Protein AF-A0A836C7Z3-F1 (afdb_monomer)

Sequence (162 aa):
MFELGGAPKTWDSKTNTVKAGRDTVKLFPGAVVALRELRSEERFKDTLVAAASSTSHRDYAMRCLQMFEVEPGVKMRDVITLKEIYPSSKVKHFRALQAATGLRYDEMLFWDDCNWGNNCAEVERGCPGVVTMKTPDGLTVDKWRQALDKYARTAAARAAQT

Solvent-accessible surface area (backbone atoms only — not comparable to full-atom values): 9228 Å² total; per-residue (Å²): 107,91,79,75,77,33,64,63,78,48,72,40,81,91,77,52,31,36,37,14,61,89,43,78,46,64,79,43,71,12,50,37,51,50,53,43,44,50,70,71,38,78,96,26,71,89,58,86,40,69,45,76,39,52,46,86,55,43,69,40,56,53,45,47,30,64,63,38,59,52,47,96,94,39,39,38,46,77,60,39,70,42,76,42,59,43,73,58,58,60,42,59,38,51,51,51,51,29,71,74,66,71,54,57,42,62,78,39,79,46,76,48,34,57,71,92,60,54,58,53,62,47,28,42,70,67,36,66,53,34,39,63,35,82,21,72,88,49,46,37,56,66,58,50,52,54,39,52,54,50,42,52,54,52,50,54,56,52,61,76,75,110

Mean predicted aligned error: 3.16 Å

pLDDT: mean 95.26, std 4.96, range [65.19, 98.5]

InterPro domains:
  IPR010036 Magnesium-dependent phosphatase-1, eukaryotic/archaeal-type [PF12689] (8-153)
  IPR010036 Magnesium-dependent phosphatase-1, eukaryotic/archaeal-type [PTHR17901] (12-158)
  IPR023214 HAD superfamily [G3DSA:3.40.50.1000] (3-157)
  IPR036412 HAD-like superfamily [SSF56784] (20-128)

Structure (mmCIF, N/CA/C/O backbone):
data_AF-A0A836C7Z3-F1
#
_entry.id   AF-A0A836C7Z3-F1
#
loop_
_atom_site.group_PDB
_atom_site.id
_atom_site.type_symbol
_atom_site.label_atom_id
_atom_site.label_alt_id
_atom_site.label_comp_id
_atom_site.label_asym_id
_atom_site.label_entity_id
_atom_site.label_seq_id
_atom_site.pdbx_PDB_ins_code
_atom_site.Cartn_x
_atom_site.Cartn_y
_atom_site.Cartn_z
_atom_site.occupancy
_atom_site.B_iso_or_equiv
_atom_site.auth_seq_id
_atom_site.auth_comp_id
_atom_site.auth_asym_id
_atom_site.auth_atom_id
_atom_site.pdbx_PDB_model_num
ATOM 1 N N . MET A 1 1 ? 1.090 11.249 -11.421 1.00 65.19 1 MET A N 1
ATOM 2 C CA . MET A 1 1 ? 0.771 9.850 -11.756 1.00 65.19 1 MET A CA 1
ATOM 3 C C . MET A 1 1 ? 1.521 9.454 -13.013 1.00 65.19 1 MET A C 1
ATOM 5 O O . MET A 1 1 ? 1.372 10.112 -14.037 1.00 65.19 1 MET A O 1
ATOM 9 N N . PHE A 1 2 ? 2.378 8.448 -12.886 1.00 78.12 2 PHE A N 1
ATOM 10 C CA . PHE A 1 2 ? 3.178 7.890 -13.970 1.00 78.12 2 PHE A CA 1
ATOM 11 C C . PHE A 1 2 ? 2.426 6.715 -14.611 1.00 78.12 2 PHE A C 1
ATOM 13 O O . PHE A 1 2 ? 1.891 5.871 -13.891 1.00 78.12 2 PHE A O 1
ATOM 20 N N . GLU A 1 3 ? 2.396 6.650 -15.940 1.00 81.88 3 GLU A N 1
ATOM 21 C CA . GLU A 1 3 ? 1.854 5.514 -16.693 1.00 81.88 3 GLU A CA 1
ATOM 22 C C . GLU A 1 3 ? 2.980 4.820 -17.460 1.00 81.88 3 GLU A C 1
ATOM 24 O O . GLU A 1 3 ? 3.863 5.474 -18.009 1.00 81.88 3 GLU A O 1
ATOM 29 N N . LEU A 1 4 ? 2.957 3.487 -17.481 1.00 87.69 4 LEU A N 1
ATOM 30 C CA . LEU A 1 4 ? 3.978 2.694 -18.163 1.00 87.69 4 LEU A CA 1
ATOM 31 C C . LEU A 1 4 ? 3.823 2.815 -19.682 1.00 87.69 4 LEU A C 1
ATOM 33 O O . LEU A 1 4 ? 2.740 2.560 -20.210 1.00 87.69 4 LEU A O 1
ATOM 37 N N . GLY A 1 5 ? 4.922 3.062 -20.399 1.00 84.56 5 GLY A N 1
ATOM 38 C CA . GLY A 1 5 ? 4.939 3.096 -21.866 1.00 84.56 5 GLY A CA 1
ATOM 39 C C . GLY A 1 5 ? 4.746 1.732 -22.549 1.00 84.56 5 GLY A C 1
ATOM 40 O O . GLY A 1 5 ? 4.776 1.642 -23.776 1.00 84.56 5 GLY A O 1
ATOM 41 N N . GLY A 1 6 ? 4.584 0.648 -21.786 1.00 91.62 6 GLY A N 1
ATOM 42 C CA . GLY A 1 6 ? 4.277 -0.686 -22.296 1.00 91.62 6 GLY A CA 1
ATOM 43 C C . GLY A 1 6 ? 4.085 -1.714 -21.183 1.00 91.62 6 GLY A C 1
ATOM 44 O O . GLY A 1 6 ? 4.340 -1.436 -20.014 1.00 91.62 6 GLY A O 1
ATOM 45 N N . ALA A 1 7 ? 3.659 -2.925 -21.548 1.00 93.56 7 ALA A N 1
ATOM 46 C CA . ALA A 1 7 ? 3.460 -4.003 -20.582 1.00 93.56 7 ALA A CA 1
ATOM 47 C C . ALA A 1 7 ? 4.759 -4.322 -19.812 1.00 93.56 7 ALA A C 1
ATOM 49 O O . ALA A 1 7 ? 5.814 -4.434 -20.447 1.00 93.56 7 ALA A O 1
ATOM 50 N N . PRO A 1 8 ? 4.699 -4.551 -18.487 1.00 95.62 8 PRO A N 1
ATOM 51 C CA . PRO A 1 8 ? 5.787 -5.168 -17.734 1.00 95.62 8 PRO A CA 1
ATOM 52 C C . PRO A 1 8 ? 6.175 -6.516 -18.353 1.00 95.62 8 PRO A C 1
ATOM 54 O O . PRO A 1 8 ? 5.308 -7.374 -18.579 1.00 95.62 8 PRO A O 1
ATOM 57 N N . LYS A 1 9 ? 7.465 -6.691 -18.660 1.00 94.38 9 LYS A N 1
ATOM 58 C CA . LYS A 1 9 ? 7.981 -7.878 -19.365 1.00 94.38 9 LYS A CA 1
ATOM 59 C C . LYS A 1 9 ? 9.080 -8.604 -18.605 1.00 94.38 9 LYS A C 1
ATOM 61 O O . LYS A 1 9 ? 8.958 -9.803 -18.383 1.00 94.38 9 LYS A O 1
ATOM 66 N N . THR A 1 10 ? 10.136 -7.889 -18.231 1.00 94.75 10 THR A N 1
ATOM 67 C CA . THR A 1 10 ? 11.360 -8.507 -17.707 1.00 94.75 10 THR A CA 1
ATOM 68 C C . THR A 1 10 ? 11.692 -7.922 -16.350 1.00 94.75 10 THR A C 1
ATOM 70 O O . THR A 1 10 ? 11.767 -6.702 -16.217 1.00 94.75 10 THR A O 1
ATOM 73 N N . TRP A 1 11 ? 11.907 -8.792 -15.367 1.00 96.12 11 TRP A N 1
ATOM 74 C CA . TRP A 1 11 ? 12.360 -8.435 -14.028 1.00 96.12 11 TRP A CA 1
ATOM 75 C C . TRP A 1 11 ? 13.851 -8.742 -13.882 1.00 96.12 11 TRP A C 1
ATOM 77 O O . TRP A 1 11 ? 14.298 -9.832 -14.239 1.00 96.12 11 TRP A O 1
ATOM 87 N N . ASP A 1 12 ? 14.608 -7.777 -13.370 1.00 96.12 12 ASP A N 1
ATOM 88 C CA . ASP A 1 12 ? 16.000 -7.949 -12.964 1.00 96.12 12 ASP A CA 1
ATOM 89 C C . ASP A 1 12 ? 16.054 -8.119 -11.445 1.00 96.12 12 ASP A C 1
ATOM 91 O O . ASP A 1 12 ? 15.806 -7.174 -10.693 1.00 96.12 12 ASP A O 1
ATOM 95 N N . SER A 1 13 ? 16.401 -9.324 -10.995 1.00 92.94 13 SER A N 1
ATOM 96 C CA . SER A 1 13 ? 16.478 -9.667 -9.576 1.00 92.94 13 SER A CA 1
ATOM 97 C C . SER A 1 13 ? 17.616 -8.967 -8.833 1.00 92.94 13 SER A C 1
ATOM 99 O O . SER A 1 13 ? 17.506 -8.764 -7.626 1.00 92.94 13 SER A O 1
ATOM 101 N N . LYS A 1 14 ? 18.689 -8.546 -9.519 1.00 92.75 14 LYS A N 1
ATOM 102 C CA . LYS A 1 14 ? 19.827 -7.866 -8.876 1.00 92.75 14 LYS A CA 1
ATOM 103 C C . LYS A 1 14 ? 19.467 -6.451 -8.453 1.00 92.75 14 LYS A C 1
ATOM 105 O O . LYS A 1 14 ? 19.891 -5.984 -7.401 1.00 92.75 14 LYS A O 1
ATOM 110 N N . THR A 1 15 ? 18.706 -5.762 -9.296 1.00 93.88 15 THR A N 1
ATOM 111 C CA . THR A 1 15 ? 18.320 -4.362 -9.082 1.00 93.88 15 THR A CA 1
ATOM 112 C C . THR A 1 15 ? 16.878 -4.210 -8.607 1.00 93.88 15 THR A C 1
ATOM 114 O O . THR A 1 15 ? 16.467 -3.110 -8.239 1.00 93.88 15 THR A O 1
ATOM 117 N N . ASN A 1 16 ? 16.111 -5.304 -8.613 1.00 95.56 16 ASN A N 1
ATOM 118 C CA . ASN A 1 16 ? 14.667 -5.332 -8.404 1.00 95.56 16 ASN A CA 1
ATOM 119 C C . ASN A 1 16 ? 13.935 -4.303 -9.285 1.00 95.56 16 ASN A C 1
ATOM 121 O O . ASN A 1 16 ? 13.062 -3.561 -8.830 1.00 95.56 16 ASN A O 1
ATOM 125 N N . THR A 1 17 ? 14.3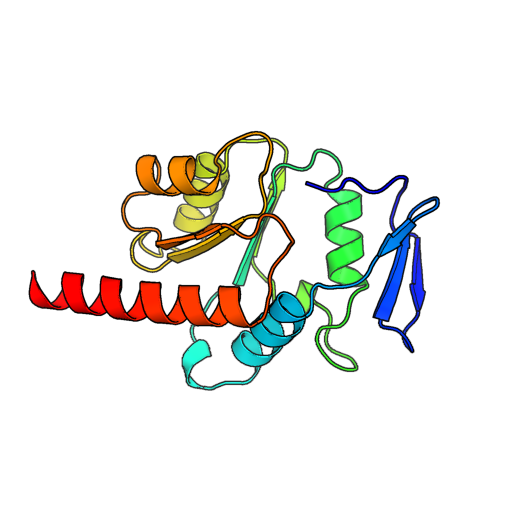37 -4.236 -10.557 1.00 96.75 17 THR A N 1
ATOM 126 C CA . THR A 1 17 ? 13.736 -3.355 -11.563 1.00 96.75 17 THR A CA 1
ATOM 127 C C . THR A 1 17 ? 12.925 -4.159 -12.569 1.00 96.75 17 THR A C 1
ATOM 129 O O . THR A 1 17 ? 13.189 -5.337 -12.810 1.00 96.75 17 THR A O 1
ATOM 132 N N . VAL A 1 18 ? 11.924 -3.522 -13.171 1.00 95.81 18 VAL A N 1
ATOM 133 C CA . VAL A 1 18 ? 11.098 -4.117 -14.223 1.00 95.81 18 VAL A CA 1
ATOM 134 C C . VAL A 1 18 ? 11.170 -3.263 -15.483 1.00 95.81 18 VAL A C 1
ATOM 136 O O . VAL A 1 18 ? 11.001 -2.044 -15.437 1.00 95.81 18 VAL A O 1
ATOM 139 N N . LYS A 1 19 ? 11.416 -3.910 -16.624 1.00 96.50 19 LYS A N 1
ATOM 140 C CA . LYS A 1 19 ? 11.335 -3.298 -17.954 1.00 96.50 19 LYS A CA 1
ATOM 141 C C . LYS A 1 19 ? 9.889 -3.295 -18.441 1.00 96.50 19 LYS A C 1
ATOM 143 O O . LYS A 1 19 ? 9.246 -4.350 -18.487 1.00 96.50 19 LYS A O 1
ATOM 148 N N . ALA A 1 20 ? 9.409 -2.123 -18.842 1.00 94.44 20 ALA A N 1
ATOM 149 C CA . ALA A 1 20 ? 8.047 -1.893 -19.312 1.00 94.44 20 ALA A CA 1
ATOM 150 C C . ALA A 1 20 ? 8.073 -0.921 -20.502 1.00 94.44 20 ALA A C 1
ATOM 152 O O . ALA A 1 20 ? 8.188 0.290 -20.341 1.00 94.44 20 ALA A O 1
ATOM 153 N N . GLY A 1 21 ? 8.045 -1.455 -21.726 1.00 91.06 21 GLY A N 1
ATOM 154 C CA . GLY A 1 21 ? 8.279 -0.643 -22.924 1.00 91.06 21 GLY A CA 1
ATOM 155 C C . GLY A 1 21 ? 9.690 -0.042 -22.931 1.00 91.06 21 GLY A C 1
ATOM 156 O O . GLY A 1 21 ? 10.673 -0.782 -22.904 1.00 91.06 21 GLY A O 1
ATOM 157 N N . ARG A 1 22 ? 9.787 1.292 -22.980 1.00 91.62 22 ARG A N 1
ATOM 158 C CA . ARG A 1 22 ? 11.065 2.026 -22.888 1.00 91.62 22 ARG A CA 1
ATOM 159 C C . ARG A 1 22 ? 11.487 2.302 -21.443 1.00 91.62 22 ARG A C 1
ATOM 161 O O . ARG A 1 22 ? 12.633 2.677 -21.205 1.00 91.62 22 ARG A O 1
ATOM 168 N N . ASP A 1 23 ? 10.587 2.081 -20.493 1.00 92.94 23 ASP A N 1
ATOM 169 C CA . ASP A 1 23 ? 10.792 2.445 -19.102 1.00 92.94 23 ASP A CA 1
ATOM 170 C C . ASP A 1 23 ? 11.486 1.332 -18.320 1.00 92.94 23 ASP A C 1
ATOM 172 O O . ASP A 1 23 ? 11.348 0.133 -18.590 1.00 92.94 23 ASP A O 1
ATOM 176 N N . THR A 1 24 ? 12.236 1.751 -17.304 1.00 94.62 24 THR A N 1
ATOM 177 C CA . THR A 1 24 ? 12.757 0.876 -16.253 1.00 94.62 24 THR A CA 1
ATOM 178 C C . THR A 1 24 ? 12.221 1.384 -14.934 1.00 94.62 24 THR A C 1
ATOM 180 O O . THR A 1 24 ? 12.585 2.474 -14.497 1.00 94.62 24 THR A O 1
ATOM 183 N N . VAL A 1 25 ? 11.343 0.608 -14.315 1.00 94.50 25 VAL A N 1
ATOM 184 C CA . VAL A 1 25 ? 10.646 1.010 -13.095 1.00 94.50 25 VAL A CA 1
ATOM 185 C C . VAL A 1 25 ? 11.134 0.217 -11.894 1.00 94.50 25 VAL A C 1
ATOM 187 O O . VAL A 1 25 ? 11.549 -0.936 -12.012 1.00 94.50 25 VAL A O 1
ATOM 190 N N . LYS A 1 26 ? 11.079 0.850 -10.725 1.00 95.69 26 LYS A N 1
ATOM 191 C CA . LYS A 1 26 ? 11.428 0.271 -9.426 1.00 95.69 26 LYS A CA 1
ATOM 192 C C . LYS A 1 26 ? 10.419 0.707 -8.377 1.00 95.69 26 LYS A C 1
ATOM 194 O O . LYS A 1 26 ? 9.728 1.709 -8.561 1.00 95.69 26 LYS A O 1
ATOM 199 N N . LEU A 1 27 ? 10.373 -0.016 -7.265 1.00 96.06 27 LEU A N 1
ATOM 200 C CA . LEU A 1 27 ? 9.572 0.388 -6.117 1.00 96.06 27 LEU A CA 1
ATOM 201 C C . LEU A 1 27 ? 10.125 1.660 -5.472 1.00 96.06 27 LEU A C 1
ATOM 203 O O . LEU A 1 27 ? 11.339 1.865 -5.391 1.00 96.06 27 LEU A O 1
ATOM 207 N N . PHE A 1 28 ? 9.218 2.497 -4.971 1.00 97.25 28 PHE A N 1
ATOM 208 C CA . PHE A 1 28 ? 9.601 3.610 -4.114 1.00 97.25 28 PHE A CA 1
ATOM 209 C C . PHE A 1 28 ? 10.175 3.081 -2.790 1.00 97.25 28 PHE A C 1
ATOM 211 O O . PHE A 1 28 ? 9.635 2.113 -2.246 1.00 97.25 28 PHE A O 1
ATOM 218 N N . PRO A 1 29 ? 11.222 3.712 -2.224 1.00 96.69 29 PRO A N 1
ATOM 219 C CA . PRO A 1 29 ? 11.843 3.238 -0.986 1.00 96.69 29 PRO A CA 1
ATOM 220 C C . PRO A 1 29 ? 10.862 3.087 0.183 1.00 96.69 29 PRO A C 1
ATOM 222 O O . PRO A 1 29 ? 10.931 2.104 0.916 1.00 96.69 29 PRO A O 1
ATOM 225 N N . GLY A 1 30 ? 9.905 4.011 0.328 1.00 98.00 30 GLY A N 1
ATOM 226 C CA . GLY A 1 30 ? 8.882 3.918 1.370 1.00 98.00 30 GLY A CA 1
ATOM 227 C C . GLY A 1 30 ? 7.912 2.760 1.160 1.00 98.00 30 GLY A C 1
ATOM 228 O O . GLY A 1 30 ? 7.487 2.164 2.139 1.00 98.00 30 GLY A O 1
ATOM 229 N N . ALA A 1 31 ? 7.615 2.380 -0.088 1.00 97.69 31 ALA A N 1
ATOM 230 C CA . ALA A 1 31 ? 6.798 1.199 -0.374 1.00 97.69 31 ALA A CA 1
ATOM 231 C C . ALA A 1 31 ? 7.521 -0.102 -0.005 1.00 97.69 31 ALA A C 1
ATOM 233 O O . ALA A 1 31 ? 6.899 -1.010 0.540 1.00 97.69 31 ALA A O 1
ATOM 234 N N . VAL A 1 32 ? 8.835 -0.182 -0.250 1.00 97.25 32 VAL A N 1
ATOM 235 C CA . VAL A 1 32 ? 9.649 -1.332 0.178 1.00 97.25 32 VAL A CA 1
ATOM 236 C C . VAL A 1 32 ? 9.647 -1.448 1.702 1.00 97.25 32 VAL A C 1
ATOM 238 O O . VAL A 1 32 ? 9.372 -2.524 2.220 1.00 97.25 32 VAL A O 1
ATOM 241 N N . VAL A 1 33 ? 9.908 -0.347 2.416 1.00 98.19 33 VAL A N 1
ATOM 242 C CA . VAL A 1 33 ? 9.888 -0.328 3.890 1.00 98.19 33 VAL A CA 1
ATOM 243 C C . VAL A 1 33 ? 8.504 -0.695 4.424 1.00 98.19 33 VAL A C 1
ATOM 245 O O . VAL A 1 33 ? 8.401 -1.620 5.220 1.00 98.19 33 VAL A O 1
ATOM 248 N N . ALA A 1 34 ? 7.443 -0.051 3.935 1.00 98.25 34 ALA A N 1
ATOM 249 C CA . ALA A 1 34 ? 6.078 -0.305 4.390 1.00 98.25 34 ALA A CA 1
ATOM 250 C C . ALA A 1 34 ? 5.680 -1.778 4.235 1.00 98.25 34 ALA A C 1
ATOM 252 O O . ALA A 1 34 ? 5.204 -2.388 5.185 1.00 98.25 34 ALA A O 1
ATOM 253 N N . LEU A 1 35 ? 5.911 -2.375 3.060 1.00 98.19 35 LEU A N 1
ATOM 254 C CA . LEU A 1 35 ? 5.531 -3.767 2.808 1.00 98.19 35 LEU A CA 1
ATOM 255 C C . LEU A 1 35 ? 6.372 -4.770 3.609 1.00 98.19 35 LEU A C 1
ATOM 257 O O . LEU A 1 35 ? 5.847 -5.820 3.973 1.00 98.19 35 LEU A O 1
ATOM 261 N N . ARG A 1 36 ? 7.648 -4.469 3.895 1.00 97.81 36 ARG A N 1
ATOM 262 C CA . ARG A 1 36 ? 8.468 -5.302 4.792 1.00 97.81 36 ARG A CA 1
ATOM 263 C C . ARG A 1 36 ? 7.899 -5.289 6.199 1.00 97.81 36 ARG A C 1
ATOM 265 O O . ARG A 1 36 ? 7.636 -6.346 6.754 1.00 97.81 36 ARG A O 1
ATOM 272 N N . GLU A 1 37 ? 7.648 -4.102 6.739 1.00 97.94 37 GLU A N 1
ATOM 273 C CA . GLU A 1 37 ? 7.155 -3.958 8.108 1.00 97.94 37 GLU A CA 1
ATOM 274 C C . GLU A 1 37 ? 5.766 -4.557 8.289 1.00 97.94 37 GLU A C 1
ATOM 276 O O . GLU A 1 37 ? 5.560 -5.321 9.227 1.00 97.94 37 GLU A O 1
ATOM 281 N N . LEU A 1 38 ? 4.845 -4.280 7.358 1.00 97.62 38 LEU A N 1
ATOM 282 C CA . LEU A 1 38 ? 3.495 -4.855 7.349 1.00 97.62 38 LEU A CA 1
ATOM 283 C C . LEU A 1 38 ? 3.510 -6.388 7.366 1.00 97.62 38 LEU A C 1
ATOM 285 O O . LEU A 1 38 ? 2.581 -7.002 7.876 1.00 97.62 38 LEU A O 1
ATOM 289 N N . ARG A 1 39 ? 4.556 -7.006 6.808 1.00 96.31 39 ARG A N 1
ATOM 290 C CA . ARG A 1 39 ? 4.730 -8.459 6.797 1.00 96.31 39 ARG A CA 1
ATOM 291 C C . ARG A 1 39 ? 5.408 -8.988 8.062 1.00 96.31 39 ARG A C 1
ATOM 293 O O . ARG A 1 39 ? 5.066 -10.080 8.504 1.00 96.31 39 ARG A O 1
ATOM 300 N N . SER A 1 40 ? 6.430 -8.297 8.569 1.00 96.12 40 SER A N 1
ATOM 301 C CA . SER A 1 40 ? 7.378 -8.874 9.532 1.00 96.12 40 SER A CA 1
ATOM 302 C C . SER A 1 40 ? 7.245 -8.361 10.962 1.00 96.12 40 SER A C 1
ATOM 304 O O . SER A 1 40 ? 7.778 -8.993 11.872 1.00 96.12 40 SER A O 1
ATOM 306 N N . GLU A 1 41 ? 6.617 -7.207 11.186 1.00 97.75 41 GLU A N 1
ATOM 307 C CA . GLU A 1 41 ? 6.486 -6.644 12.530 1.00 97.75 41 GLU A CA 1
ATOM 308 C C . GLU A 1 41 ? 5.196 -7.113 13.209 1.00 97.75 41 GLU A C 1
ATOM 310 O O . GLU A 1 41 ? 4.100 -6.976 12.668 1.00 97.75 41 GLU A O 1
ATOM 315 N N . GLU A 1 42 ? 5.318 -7.576 14.455 1.00 97.38 42 GLU A N 1
ATOM 316 C CA . GLU A 1 42 ? 4.205 -8.106 15.259 1.00 97.38 42 GLU A CA 1
ATOM 317 C C . GLU A 1 42 ? 3.020 -7.132 15.369 1.00 97.38 42 GLU A C 1
ATOM 319 O O . GLU A 1 42 ? 1.863 -7.547 15.351 1.00 97.38 42 GLU A O 1
ATOM 324 N N . ARG A 1 43 ? 3.288 -5.818 15.419 1.00 96.19 43 ARG A N 1
ATOM 325 C CA . ARG A 1 43 ? 2.238 -4.787 15.502 1.00 96.19 43 ARG A CA 1
ATOM 326 C C . ARG A 1 43 ? 1.315 -4.733 14.277 1.00 96.19 43 ARG A C 1
ATOM 328 O O . ARG A 1 43 ? 0.265 -4.107 14.361 1.00 96.19 43 ARG A O 1
ATOM 335 N N . PHE A 1 44 ? 1.706 -5.348 13.159 1.00 97.44 44 PHE A N 1
ATOM 336 C CA . PHE A 1 44 ? 0.933 -5.381 11.917 1.00 97.44 44 PHE A CA 1
ATOM 337 C C . PHE A 1 44 ? 0.369 -6.767 11.584 1.00 97.44 44 PHE A C 1
ATOM 339 O O . PHE A 1 44 ? -0.251 -6.912 10.535 1.00 97.44 44 PHE A O 1
ATOM 346 N N . LYS A 1 45 ? 0.516 -7.775 12.457 1.00 96.19 45 LYS A N 1
ATOM 347 C CA . LYS A 1 45 ? 0.099 -9.161 12.158 1.00 96.19 45 LYS A CA 1
ATOM 348 C C . LYS A 1 45 ? -1.370 -9.310 11.739 1.00 96.19 45 LYS A C 1
ATOM 350 O O . LYS A 1 45 ? -1.687 -10.170 10.927 1.00 96.19 45 LYS A O 1
ATOM 355 N N . ASP A 1 46 ? -2.239 -8.445 12.263 1.00 95.75 46 ASP A N 1
ATOM 356 C CA . ASP A 1 46 ? -3.681 -8.436 11.992 1.00 95.75 46 ASP A CA 1
ATOM 357 C C . ASP A 1 46 ? -4.070 -7.367 10.948 1.00 95.75 46 ASP A C 1
ATOM 359 O O . ASP A 1 46 ? -5.238 -7.012 10.796 1.00 95.75 46 ASP A O 1
ATOM 363 N N . THR A 1 47 ? -3.091 -6.811 10.223 1.00 97.56 47 THR A N 1
ATOM 364 C CA . THR A 1 47 ? -3.313 -5.772 9.209 1.00 97.56 47 THR A CA 1
ATOM 365 C C . THR A 1 47 ? -3.489 -6.384 7.823 1.00 97.56 47 THR A C 1
ATOM 367 O O . THR A 1 47 ? -2.605 -7.057 7.296 1.00 97.56 47 THR A O 1
ATOM 370 N N . LEU A 1 48 ? -4.617 -6.084 7.180 1.00 98.00 48 LEU A N 1
ATOM 371 C CA . LEU A 1 48 ? -4.839 -6.418 5.775 1.00 98.00 48 LEU A CA 1
ATOM 372 C C . LEU A 1 48 ? -4.210 -5.357 4.867 1.00 98.00 48 LEU A C 1
ATOM 374 O O . LEU A 1 48 ? -4.387 -4.158 5.078 1.00 98.00 48 LEU A O 1
ATOM 378 N N . VAL A 1 49 ? -3.523 -5.796 3.810 1.00 98.25 49 VAL A N 1
ATOM 379 C CA . VAL A 1 49 ? -2.900 -4.899 2.828 1.00 98.25 49 VAL A CA 1
ATOM 380 C C . VAL A 1 49 ? -3.643 -4.987 1.499 1.00 98.25 49 VAL A C 1
ATOM 382 O O . VAL A 1 49 ? -3.789 -6.064 0.912 1.00 98.25 49 VAL A O 1
ATOM 385 N N . ALA A 1 50 ? -4.098 -3.834 1.006 1.00 98.38 50 ALA A N 1
ATOM 386 C CA . ALA A 1 50 ? -4.907 -3.727 -0.200 1.00 98.38 50 ALA A CA 1
ATOM 387 C C . ALA A 1 50 ? -4.291 -2.794 -1.250 1.00 98.38 50 ALA A C 1
ATOM 389 O O . ALA A 1 50 ? -3.706 -1.763 -0.921 1.00 98.38 50 ALA A O 1
ATOM 390 N N . ALA A 1 51 ? -4.491 -3.119 -2.527 1.00 98.12 51 ALA A N 1
ATOM 391 C CA . ALA A 1 51 ? -4.316 -2.187 -3.637 1.00 98.12 51 ALA A CA 1
ATOM 392 C C . ALA A 1 51 ? -5.681 -1.658 -4.094 1.00 98.12 51 ALA A C 1
ATOM 394 O O . ALA A 1 51 ? -6.564 -2.447 -4.425 1.00 98.12 51 ALA A O 1
ATOM 395 N N . ALA A 1 52 ? -5.823 -0.334 -4.164 1.00 97.44 52 ALA A N 1
ATOM 396 C CA . ALA A 1 52 ? -6.965 0.357 -4.761 1.00 97.44 52 ALA A CA 1
ATOM 397 C C . ALA A 1 52 ? -6.464 1.203 -5.940 1.00 97.44 52 ALA A C 1
ATOM 399 O O . ALA A 1 52 ? -5.831 2.236 -5.722 1.00 97.44 52 ALA A O 1
ATOM 400 N N . SER A 1 53 ? -6.693 0.782 -7.184 1.00 95.81 53 SER A N 1
ATOM 401 C CA . SER A 1 53 ? -6.105 1.410 -8.376 1.00 95.81 53 SER A CA 1
ATOM 402 C C . SER A 1 53 ? -7.118 1.607 -9.498 1.00 95.81 53 SER A C 1
ATOM 404 O O . SER A 1 53 ? -7.737 0.657 -9.960 1.00 95.81 53 SER A O 1
ATOM 406 N N . SER A 1 54 ? -7.198 2.839 -10.004 1.00 94.38 54 SER A N 1
ATOM 407 C CA . SER A 1 54 ? -8.121 3.234 -11.073 1.00 94.38 54 SER A CA 1
ATOM 408 C C . SER A 1 54 ? -7.576 2.980 -12.486 1.00 94.38 54 SER A C 1
ATOM 410 O O . SER A 1 54 ? -8.088 3.541 -13.450 1.00 94.38 54 SER A O 1
ATOM 412 N N . THR A 1 55 ? -6.510 2.185 -12.629 1.00 92.62 55 THR A N 1
ATOM 413 C CA . THR A 1 55 ? -5.890 1.936 -13.937 1.00 92.62 55 THR A CA 1
ATOM 414 C C . THR A 1 55 ? -6.819 1.161 -14.879 1.00 92.62 55 THR A C 1
ATOM 416 O O . THR A 1 55 ? -7.519 0.234 -14.468 1.00 92.62 55 THR A O 1
ATOM 419 N N . SER A 1 56 ? -6.788 1.508 -16.167 1.00 91.06 56 SER A N 1
ATOM 420 C CA . SER A 1 56 ? -7.378 0.705 -17.246 1.00 91.06 56 SER A CA 1
ATOM 421 C C . SER A 1 56 ? -6.517 -0.505 -17.624 1.00 91.06 56 SER A C 1
ATOM 423 O O . SER A 1 56 ? -7.031 -1.466 -18.189 1.00 91.06 56 SER A O 1
ATOM 425 N N . HIS A 1 57 ? -5.236 -0.508 -17.247 1.00 93.31 57 HIS A N 1
ATOM 426 C CA . HIS A 1 57 ? -4.269 -1.567 -17.544 1.00 93.31 57 HIS A CA 1
ATOM 427 C C . HIS A 1 57 ? -4.116 -2.517 -16.352 1.00 93.31 57 HIS A C 1
ATOM 429 O O . HIS A 1 57 ? -3.048 -2.640 -15.740 1.00 93.31 57 HIS A O 1
ATOM 435 N N . ARG A 1 58 ? -5.219 -3.175 -15.974 1.00 94.62 58 ARG A N 1
ATOM 436 C CA . ARG A 1 58 ? -5.243 -4.104 -14.830 1.00 94.62 58 ARG A CA 1
ATOM 437 C C . ARG A 1 58 ? -4.178 -5.192 -14.961 1.00 94.62 58 ARG A C 1
ATOM 439 O O . ARG A 1 58 ? -3.532 -5.538 -13.975 1.00 94.62 58 ARG A O 1
ATOM 446 N N . ASP A 1 59 ? -3.983 -5.727 -16.157 1.00 95.25 59 ASP A N 1
ATOM 447 C CA . ASP A 1 59 ? -2.983 -6.754 -16.436 1.00 95.25 59 ASP A CA 1
ATOM 448 C C . ASP A 1 59 ? -1.552 -6.267 -16.146 1.00 95.25 59 ASP A C 1
ATOM 450 O O . ASP A 1 59 ? -0.764 -7.016 -15.567 1.00 95.25 59 ASP A O 1
ATOM 454 N N . TYR A 1 60 ? -1.227 -5.005 -16.447 1.00 95.50 60 TYR A N 1
ATOM 455 C CA . TYR A 1 60 ? 0.091 -4.432 -16.152 1.00 95.50 60 TYR A CA 1
ATOM 456 C C . TYR A 1 60 ? 0.302 -4.319 -14.644 1.00 95.50 60 TYR A C 1
ATOM 458 O O . TYR A 1 60 ? 1.323 -4.771 -14.125 1.00 95.50 60 TYR A O 1
ATOM 466 N N . ALA A 1 61 ? -0.689 -3.785 -13.926 1.00 95.06 61 ALA A N 1
ATOM 467 C CA . ALA A 1 61 ? -0.634 -3.684 -12.471 1.00 95.06 61 ALA A CA 1
ATOM 468 C C . ALA A 1 61 ? -0.447 -5.066 -11.818 1.00 95.06 61 ALA A C 1
ATOM 470 O O . ALA A 1 61 ? 0.415 -5.237 -10.955 1.00 95.06 61 ALA A O 1
ATOM 471 N N . MET A 1 62 ? -1.190 -6.076 -12.282 1.00 96.19 62 MET A N 1
ATOM 472 C CA . MET A 1 62 ? -1.069 -7.447 -11.779 1.00 96.19 62 MET A CA 1
ATOM 473 C C . MET A 1 62 ? 0.310 -8.058 -12.056 1.00 96.19 62 MET A C 1
ATOM 475 O O . MET A 1 62 ? 0.863 -8.713 -11.173 1.00 96.19 62 MET A O 1
ATOM 479 N N . ARG A 1 63 ? 0.904 -7.814 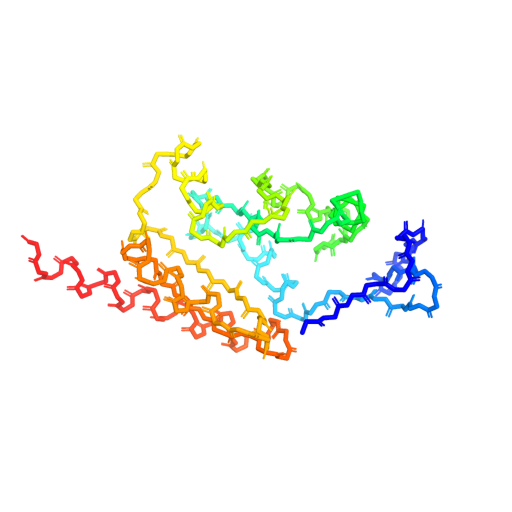-13.233 1.00 96.19 63 ARG A N 1
ATOM 480 C CA . ARG A 1 63 ? 2.273 -8.265 -13.539 1.00 96.19 63 ARG A CA 1
ATOM 481 C C . ARG A 1 63 ? 3.308 -7.604 -12.637 1.00 96.19 63 ARG A C 1
ATOM 483 O O . ARG A 1 63 ? 4.178 -8.299 -12.125 1.00 96.19 63 ARG A O 1
ATOM 490 N N . CYS A 1 64 ? 3.191 -6.299 -12.382 1.00 95.75 64 CYS A N 1
ATOM 491 C CA . CYS A 1 64 ? 4.070 -5.610 -11.434 1.00 95.75 64 CYS A CA 1
ATOM 492 C C . CYS A 1 64 ? 4.011 -6.258 -10.043 1.00 95.75 64 CYS A C 1
ATOM 494 O O . CYS A 1 64 ? 5.058 -6.569 -9.479 1.00 95.75 64 CYS A O 1
ATOM 496 N N . LEU A 1 65 ? 2.807 -6.541 -9.528 1.00 96.44 65 LEU A N 1
ATOM 497 C CA . LEU A 1 65 ? 2.633 -7.216 -8.234 1.00 96.44 65 LEU A CA 1
ATOM 498 C C . LEU A 1 65 ? 3.271 -8.617 -8.199 1.00 96.44 65 LEU A C 1
ATOM 500 O O . LEU A 1 65 ? 3.741 -9.054 -7.150 1.00 96.44 65 LEU A O 1
ATOM 504 N N . GLN A 1 66 ? 3.279 -9.332 -9.326 1.00 96.38 66 GLN A N 1
ATOM 505 C CA . GLN A 1 66 ? 3.879 -10.667 -9.441 1.00 96.38 66 GLN A CA 1
ATOM 506 C C . GLN A 1 66 ? 5.407 -10.642 -9.587 1.00 96.38 66 GLN A C 1
ATOM 508 O O . GLN A 1 66 ? 6.072 -11.587 -9.167 1.00 96.38 66 GLN A O 1
ATOM 513 N N . MET A 1 67 ? 5.959 -9.597 -10.204 1.00 96.12 67 MET A N 1
ATOM 514 C CA . MET A 1 67 ? 7.385 -9.506 -10.524 1.00 96.12 67 MET A CA 1
ATOM 515 C C . MET A 1 67 ? 8.204 -8.947 -9.363 1.00 96.12 67 MET A C 1
ATOM 517 O O . MET A 1 67 ? 9.207 -9.555 -8.977 1.00 96.12 67 MET A O 1
ATOM 521 N N . PHE A 1 68 ? 7.775 -7.810 -8.811 1.00 97.31 68 PHE A N 1
ATOM 522 C CA . PHE A 1 68 ? 8.544 -7.090 -7.804 1.00 97.31 68 PHE A CA 1
ATOM 523 C C . PHE A 1 68 ? 8.650 -7.860 -6.494 1.00 97.31 68 PHE A C 1
ATOM 525 O O . PHE A 1 68 ? 7.669 -8.413 -5.987 1.00 97.31 68 PHE A O 1
ATOM 532 N N . GLU A 1 69 ? 9.847 -7.810 -5.922 1.00 96.38 69 GLU A N 1
ATOM 533 C CA . GLU A 1 69 ? 10.124 -8.324 -4.589 1.00 96.38 69 GLU A CA 1
ATOM 534 C C . GLU A 1 69 ? 10.131 -7.209 -3.553 1.00 96.38 69 GLU A C 1
ATOM 536 O O . GLU A 1 69 ? 10.642 -6.114 -3.782 1.00 96.38 69 GLU A O 1
ATOM 541 N N . VAL A 1 70 ? 9.554 -7.498 -2.396 1.00 95.31 70 VAL A N 1
ATOM 542 C CA . VAL A 1 70 ? 9.637 -6.633 -1.217 1.00 95.31 70 VAL A CA 1
ATOM 543 C C . VAL A 1 70 ? 10.955 -6.911 -0.492 1.00 95.31 70 VAL A C 1
ATOM 545 O O . VAL A 1 70 ? 11.666 -5.999 -0.075 1.00 95.31 70 VAL A O 1
ATOM 548 N N . GLU A 1 71 ? 11.346 -8.175 -0.430 1.00 93.44 71 GLU A N 1
ATOM 549 C CA . GLU A 1 71 ? 12.625 -8.700 0.048 1.00 93.44 71 GLU A CA 1
ATOM 550 C C . GLU A 1 71 ? 12.946 -9.984 -0.736 1.00 93.44 71 GLU A C 1
ATOM 552 O O . GLU A 1 71 ? 12.037 -10.513 -1.383 1.00 93.44 71 GLU A O 1
ATOM 557 N N . PRO A 1 72 ? 14.202 -10.472 -0.731 1.00 93.56 72 PRO A N 1
ATOM 558 C CA . PRO A 1 72 ? 14.595 -11.620 -1.544 1.00 93.56 72 PRO A CA 1
ATOM 559 C C . PRO A 1 72 ? 13.643 -12.815 -1.383 1.00 93.56 72 PRO A C 1
ATOM 561 O O . PRO A 1 72 ? 13.497 -13.362 -0.291 1.00 93.56 72 PRO A O 1
ATOM 564 N N . GLY A 1 73 ? 12.986 -13.205 -2.478 1.00 94.19 73 GLY A N 1
ATOM 565 C CA . GLY A 1 73 ? 12.041 -14.327 -2.522 1.00 94.19 73 GLY A CA 1
ATOM 566 C C . GLY A 1 73 ? 10.602 -14.027 -2.078 1.00 94.19 73 GLY A C 1
ATOM 567 O O . GLY A 1 73 ? 9.762 -14.922 -2.148 1.00 94.19 73 GLY A O 1
ATOM 568 N N . VAL A 1 74 ? 10.277 -12.797 -1.668 1.00 95.88 74 VAL A N 1
ATOM 569 C CA . VAL A 1 74 ? 8.919 -12.400 -1.250 1.00 95.88 74 VAL A CA 1
ATOM 570 C C . VAL A 1 74 ? 8.333 -11.414 -2.253 1.00 95.88 74 VAL A C 1
ATOM 572 O O . VAL A 1 74 ? 8.772 -10.262 -2.339 1.00 95.88 74 VAL A O 1
ATOM 575 N N . LYS A 1 75 ? 7.316 -11.841 -3.011 1.00 96.69 75 LYS A N 1
ATOM 576 C CA . LYS A 1 75 ? 6.678 -10.991 -4.025 1.00 96.69 75 LYS A CA 1
ATOM 577 C C . LYS A 1 75 ? 5.694 -10.013 -3.389 1.00 96.69 75 LYS A C 1
ATOM 579 O O . LYS A 1 75 ? 5.027 -10.322 -2.404 1.00 96.69 75 LYS A O 1
ATOM 584 N N . MET A 1 76 ? 5.509 -8.849 -4.016 1.00 97.38 76 MET A N 1
ATOM 585 C CA . MET A 1 76 ? 4.493 -7.878 -3.580 1.00 97.38 76 MET A CA 1
ATOM 586 C C . MET A 1 76 ? 3.090 -8.482 -3.507 1.00 97.38 76 MET A C 1
ATOM 588 O O . MET A 1 76 ? 2.338 -8.159 -2.592 1.00 97.38 76 MET A O 1
ATOM 592 N N . ARG A 1 77 ? 2.727 -9.358 -4.455 1.00 97.06 77 ARG A N 1
ATOM 593 C CA . ARG A 1 77 ? 1.409 -10.014 -4.484 1.00 97.06 77 ARG A CA 1
ATOM 594 C C . ARG A 1 77 ? 1.113 -10.845 -3.229 1.00 97.06 77 ARG A C 1
ATOM 596 O O . ARG A 1 77 ? -0.063 -11.084 -2.968 1.00 97.06 77 ARG A O 1
ATOM 603 N N . ASP A 1 78 ? 2.156 -11.322 -2.543 1.00 96.50 78 ASP A N 1
ATOM 604 C CA . ASP A 1 78 ? 2.037 -12.193 -1.372 1.00 96.50 78 ASP A CA 1
ATOM 605 C C . ASP A 1 78 ? 1.776 -11.356 -0.107 1.00 96.50 78 ASP A C 1
ATOM 607 O O . ASP A 1 78 ? 1.147 -11.837 0.828 1.00 96.50 78 ASP A O 1
ATOM 611 N N . VAL A 1 79 ? 2.203 -10.085 -0.106 1.00 97.75 79 VAL A N 1
ATOM 612 C CA . VAL A 1 79 ? 1.914 -9.112 0.962 1.00 97.75 79 VAL A CA 1
ATOM 613 C C . VAL A 1 79 ? 0.595 -8.381 0.695 1.00 97.75 79 VAL A C 1
ATOM 615 O O . VAL A 1 79 ? -0.245 -8.264 1.577 1.00 97.75 79 VAL A O 1
ATOM 618 N N . ILE A 1 80 ? 0.377 -7.911 -0.538 1.00 98.00 80 ILE A N 1
ATOM 619 C CA . ILE A 1 80 ? -0.844 -7.208 -0.956 1.00 98.00 80 ILE A CA 1
ATOM 620 C C . ILE A 1 80 ? -1.887 -8.245 -1.372 1.00 98.00 80 ILE A C 1
ATOM 622 O O . ILE A 1 80 ? -1.958 -8.655 -2.537 1.00 98.00 80 ILE A O 1
ATOM 626 N N . THR A 1 81 ? -2.703 -8.688 -0.422 1.00 95.56 81 THR A N 1
ATOM 627 C CA . THR A 1 81 ? -3.661 -9.780 -0.625 1.00 95.56 81 THR A CA 1
ATOM 628 C C . THR A 1 81 ? -4.942 -9.301 -1.312 1.00 95.56 81 THR A C 1
ATOM 630 O O . THR A 1 81 ? -5.383 -9.944 -2.269 1.00 95.56 81 THR A O 1
ATOM 633 N N . LEU A 1 82 ? -5.460 -8.123 -0.952 1.00 97.69 82 LEU A N 1
ATOM 634 C CA . LEU A 1 82 ? -6.689 -7.540 -1.513 1.00 97.69 82 LEU A CA 1
ATOM 635 C C . LEU A 1 82 ? -6.394 -6.609 -2.699 1.00 97.69 82 LEU A C 1
ATOM 637 O O . LEU A 1 82 ? -5.434 -5.837 -2.675 1.00 97.69 82 LEU A O 1
ATOM 641 N N . LYS A 1 83 ? -7.184 -6.695 -3.778 1.00 97.50 83 LYS A N 1
ATOM 642 C CA . LYS A 1 83 ? -6.870 -6.030 -5.057 1.00 97.50 83 LYS A CA 1
ATOM 643 C C . LYS A 1 83 ? -8.128 -5.506 -5.746 1.00 97.50 83 LYS A C 1
ATOM 645 O O . LYS A 1 83 ? -8.706 -6.184 -6.592 1.00 97.50 83 LYS A O 1
ATOM 650 N N . GLU A 1 84 ? -8.477 -4.262 -5.454 1.00 98.00 84 GLU A N 1
ATOM 651 C CA . GLU A 1 84 ? -9.476 -3.504 -6.199 1.00 98.00 84 GLU A CA 1
ATOM 652 C C . GLU A 1 84 ? -8.744 -2.704 -7.291 1.00 98.00 84 GLU A C 1
ATOM 654 O O . GLU A 1 84 ? -8.180 -1.640 -7.040 1.00 98.00 84 GLU A O 1
ATOM 659 N N . ILE A 1 85 ? -8.656 -3.260 -8.504 1.00 97.12 85 ILE A N 1
ATOM 660 C CA . ILE A 1 85 ? -7.914 -2.661 -9.629 1.00 97.12 85 ILE A CA 1
ATOM 661 C C . ILE A 1 85 ? -8.818 -2.599 -10.863 1.00 97.12 85 ILE A C 1
ATOM 663 O O . ILE A 1 85 ? -8.954 -3.594 -11.581 1.00 97.12 85 ILE A O 1
ATOM 667 N N . TYR A 1 86 ? -9.454 -1.450 -11.091 1.00 96.12 86 TYR A N 1
ATOM 668 C CA . TYR A 1 86 ? -10.313 -1.175 -12.249 1.00 96.12 86 TYR A CA 1
ATOM 669 C C . TYR A 1 86 ? -10.636 0.328 -12.367 1.00 96.12 86 TYR A C 1
ATOM 671 O O . TYR A 1 86 ? -10.645 1.033 -11.361 1.00 96.12 86 TYR A O 1
ATOM 679 N N . PRO A 1 87 ? -10.986 0.847 -13.561 1.00 95.31 87 PRO A N 1
ATOM 680 C CA . PRO A 1 87 ? -11.348 2.256 -13.729 1.00 95.31 87 PRO A CA 1
ATOM 681 C C . PRO A 1 87 ? -12.594 2.654 -12.925 1.00 95.31 87 PRO A C 1
ATOM 683 O O . PRO A 1 87 ? -13.727 2.343 -13.296 1.00 95.31 87 PRO A O 1
ATOM 686 N N . SER A 1 88 ? -12.398 3.341 -11.799 1.00 95.31 88 SER A N 1
ATOM 687 C CA . SER A 1 88 ? -13.475 3.926 -10.995 1.00 95.31 88 SER A CA 1
ATOM 688 C C . SER A 1 88 ? -12.950 4.933 -9.965 1.00 95.31 88 SER A C 1
ATOM 690 O O . SER A 1 88 ? -11.738 5.122 -9.834 1.00 95.31 88 SER A O 1
ATOM 692 N N . SER A 1 89 ? -13.855 5.557 -9.207 1.00 95.19 89 SER A N 1
ATOM 693 C CA . SER A 1 89 ? -13.500 6.429 -8.085 1.00 95.19 89 SER A CA 1
ATOM 694 C C . SER A 1 89 ? -12.942 5.642 -6.907 1.00 95.19 89 SER A C 1
ATOM 696 O O . SER A 1 89 ? -13.322 4.487 -6.679 1.00 95.19 89 SER A O 1
ATOM 698 N N . LYS A 1 90 ? -12.078 6.259 -6.096 1.00 96.62 90 LYS A N 1
ATOM 699 C CA . LYS A 1 90 ? -11.525 5.585 -4.910 1.00 96.62 90 LYS A CA 1
ATOM 700 C C . LYS A 1 90 ? -12.600 5.260 -3.880 1.00 96.62 90 LYS A C 1
ATOM 702 O O . LYS A 1 90 ? -12.513 4.221 -3.241 1.00 96.62 90 LYS A O 1
ATOM 707 N N . VAL A 1 91 ? -13.668 6.053 -3.808 1.00 97.88 91 VAL A N 1
ATOM 708 C CA . VAL A 1 91 ? -14.835 5.744 -2.967 1.00 97.88 91 VAL A CA 1
ATOM 709 C C . VAL A 1 91 ? -15.442 4.383 -3.323 1.00 97.88 91 VAL A C 1
ATOM 711 O O . VAL A 1 91 ? -15.778 3.611 -2.428 1.00 97.88 91 VAL A O 1
ATOM 714 N N . LYS A 1 92 ? -15.550 4.034 -4.616 1.00 98.19 92 LYS A N 1
ATOM 715 C CA . LYS A 1 92 ? -16.068 2.716 -5.022 1.00 98.19 92 LYS A CA 1
ATOM 716 C C . LYS A 1 92 ? -15.134 1.580 -4.599 1.00 98.19 92 LYS A C 1
ATOM 718 O O . LYS A 1 92 ? -15.613 0.581 -4.072 1.00 98.19 92 LYS A O 1
ATOM 723 N N . HIS A 1 93 ? -13.825 1.766 -4.767 1.00 98.38 93 HIS A N 1
ATOM 724 C CA . HIS A 1 93 ? -12.820 0.799 -4.322 1.00 98.38 93 HIS A CA 1
ATOM 725 C C . HIS A 1 93 ? -12.898 0.573 -2.804 1.00 98.38 93 HIS A C 1
ATOM 727 O O . HIS A 1 93 ? -12.954 -0.564 -2.353 1.00 98.38 93 HIS A O 1
ATOM 733 N N . PHE A 1 94 ? -12.977 1.644 -2.008 1.00 98.50 94 PHE A N 1
ATOM 734 C CA . PHE A 1 94 ? -13.083 1.546 -0.549 1.00 98.50 94 PHE A CA 1
ATOM 735 C C . PHE A 1 94 ? -14.390 0.892 -0.089 1.00 98.50 94 PHE A C 1
ATOM 737 O O . PHE A 1 94 ? -14.363 0.103 0.850 1.00 98.50 94 PHE A O 1
ATOM 744 N N . ARG A 1 95 ? -15.515 1.137 -0.772 1.00 98.44 95 ARG A N 1
ATOM 745 C CA . ARG A 1 95 ? -16.776 0.418 -0.508 1.00 98.44 95 ARG A CA 1
ATOM 746 C C . ARG A 1 95 ? -16.653 -1.080 -0.763 1.00 98.44 95 ARG A C 1
ATOM 748 O O . ARG A 1 95 ? -17.154 -1.868 0.031 1.00 98.44 95 ARG A O 1
ATOM 755 N N . ALA A 1 96 ? -15.981 -1.474 -1.842 1.00 98.44 96 ALA A N 1
ATOM 756 C CA . ALA A 1 96 ? -15.735 -2.881 -2.133 1.00 98.44 96 ALA A CA 1
ATOM 757 C C . ALA A 1 96 ? -14.789 -3.521 -1.101 1.00 98.44 96 ALA A C 1
ATOM 759 O O . ALA A 1 96 ? -15.078 -4.609 -0.610 1.00 98.44 96 ALA A O 1
ATOM 760 N N . LEU A 1 97 ? -13.721 -2.820 -0.694 1.00 98.50 97 LEU A N 1
ATOM 761 C CA . LEU A 1 97 ? -12.823 -3.273 0.376 1.00 98.50 97 LEU A CA 1
ATOM 762 C C . LEU A 1 97 ? -13.554 -3.419 1.715 1.00 98.50 97 LEU A C 1
ATOM 764 O O . LEU A 1 97 ? -13.403 -4.441 2.381 1.00 98.50 97 LEU A O 1
ATOM 768 N N . GLN A 1 98 ? -14.381 -2.443 2.094 1.00 98.38 98 GLN A N 1
ATOM 769 C CA . GLN A 1 98 ? -15.224 -2.524 3.287 1.00 98.38 98 GLN A CA 1
ATOM 770 C C . GLN A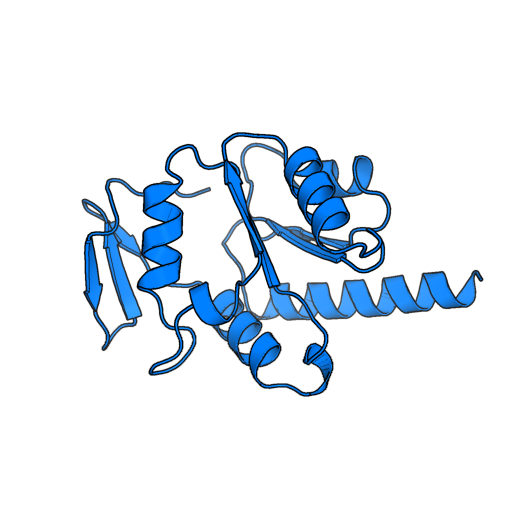 1 98 ? -16.160 -3.733 3.214 1.00 98.38 98 GLN A C 1
ATOM 772 O O . GLN A 1 98 ? -16.219 -4.513 4.157 1.00 98.38 98 GLN A O 1
ATOM 777 N N . ALA A 1 99 ? -16.865 -3.919 2.095 1.00 98.25 99 ALA A N 1
ATOM 778 C CA . ALA A 1 9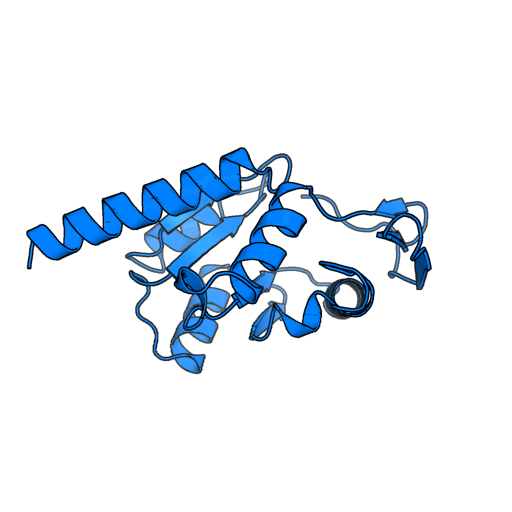9 ? -17.790 -5.037 1.924 1.00 98.25 99 ALA A CA 1
ATOM 779 C C . ALA A 1 99 ? -17.085 -6.402 1.991 1.00 98.25 99 ALA A C 1
ATOM 781 O O . ALA A 1 99 ? -17.637 -7.346 2.547 1.00 98.25 99 ALA A O 1
ATOM 782 N N . ALA A 1 100 ? -15.866 -6.506 1.453 1.00 97.94 100 ALA A N 1
ATOM 783 C CA . ALA A 1 100 ? -15.088 -7.742 1.454 1.00 97.94 100 ALA A CA 1
ATOM 784 C C . ALA A 1 100 ? -14.452 -8.069 2.816 1.00 97.94 100 ALA A C 1
ATOM 786 O O . ALA A 1 100 ? -14.232 -9.239 3.116 1.00 97.94 100 ALA A O 1
ATOM 787 N N . THR A 1 101 ? -14.124 -7.054 3.620 1.00 97.88 101 THR A N 1
ATOM 788 C CA . THR A 1 101 ? -13.365 -7.226 4.875 1.00 97.88 101 THR A CA 1
ATOM 789 C C . THR A 1 101 ? -14.205 -7.065 6.138 1.00 97.88 101 THR A C 1
ATOM 791 O O . THR A 1 101 ? -13.811 -7.551 7.191 1.00 97.88 101 THR A O 1
ATOM 794 N N . GLY A 1 102 ? -15.334 -6.358 6.061 1.00 97.88 102 GLY A N 1
ATOM 795 C CA . GLY A 1 102 ? -16.129 -5.952 7.221 1.00 97.88 102 GLY A CA 1
ATOM 796 C C . GLY A 1 102 ? -15.489 -4.854 8.082 1.00 97.88 102 GLY A C 1
ATOM 797 O O . GLY A 1 102 ? -16.110 -4.423 9.052 1.00 97.88 102 GLY A O 1
ATOM 798 N N . LEU A 1 103 ? -14.283 -4.379 7.744 1.00 97.81 103 LEU A N 1
ATOM 799 C CA . LEU A 1 103 ? -13.571 -3.357 8.515 1.00 97.81 103 LEU A CA 1
ATOM 800 C C . LEU A 1 103 ? -14.256 -1.997 8.398 1.00 97.81 103 LEU A C 1
ATOM 802 O O . LEU A 1 103 ? -14.722 -1.608 7.322 1.00 97.81 103 LEU A O 1
ATOM 806 N N . ARG A 1 104 ? -14.287 -1.233 9.491 1.00 97.81 104 ARG A N 1
ATOM 807 C CA . ARG A 1 104 ? -14.829 0.129 9.457 1.00 97.81 104 ARG A CA 1
ATOM 808 C C . ARG A 1 104 ? -13.868 1.055 8.716 1.00 97.81 104 ARG A C 1
ATOM 810 O O . ARG A 1 104 ? -12.657 0.865 8.723 1.00 97.81 104 ARG A O 1
ATOM 817 N N . TYR A 1 105 ? -14.396 2.110 8.100 1.00 98.44 105 TYR A N 1
ATOM 818 C CA . TYR A 1 105 ? -13.558 3.111 7.432 1.00 98.44 105 TYR A CA 1
ATOM 819 C C . TYR A 1 105 ? -12.581 3.801 8.389 1.00 98.44 105 TYR A C 1
ATOM 821 O O . TYR A 1 105 ? -11.476 4.153 7.986 1.00 98.44 105 TYR A O 1
ATOM 829 N N . ASP A 1 106 ? -12.960 3.969 9.656 1.00 97.62 106 ASP A N 1
ATOM 830 C CA . ASP A 1 106 ? -12.100 4.547 10.687 1.00 97.62 106 ASP A CA 1
ATOM 831 C C . ASP A 1 106 ? -10.936 3.638 11.123 1.00 97.62 106 ASP A C 1
ATOM 833 O O . ASP A 1 106 ? -10.037 4.126 11.808 1.00 97.62 106 ASP A O 1
ATOM 837 N N . GLU A 1 107 ? -10.909 2.387 10.651 1.00 97.62 107 GLU A N 1
ATOM 838 C CA . GLU A 1 107 ? -9.830 1.404 10.821 1.00 97.62 107 GLU A CA 1
ATOM 839 C C . GLU A 1 107 ? -8.915 1.302 9.582 1.00 97.62 107 GLU A C 1
ATOM 841 O O . GLU A 1 107 ? -8.063 0.419 9.495 1.00 97.62 107 GLU A O 1
ATOM 846 N N . MET A 1 108 ? -9.083 2.191 8.595 1.00 98.44 108 MET A N 1
ATOM 847 C CA . MET A 1 108 ? -8.329 2.164 7.338 1.00 98.44 108 MET A CA 1
ATOM 848 C C . MET A 1 108 ? -7.366 3.351 7.202 1.00 98.44 108 MET A C 1
ATOM 850 O O . MET A 1 108 ? -7.672 4.491 7.567 1.00 98.44 108 MET A O 1
ATOM 854 N N . LEU A 1 109 ? -6.212 3.082 6.586 1.00 98.50 109 LEU A N 1
ATOM 855 C CA . LEU A 1 109 ? -5.168 4.054 6.266 1.00 98.50 109 LEU A CA 1
ATOM 856 C C . LEU A 1 109 ? -4.804 3.963 4.776 1.00 98.50 109 LEU A C 1
ATOM 858 O O . LEU A 1 109 ? -4.633 2.870 4.239 1.00 98.50 109 LEU A O 1
ATOM 862 N N . PHE A 1 110 ? -4.704 5.109 4.099 1.00 98.44 110 PHE A N 1
ATOM 863 C CA . PHE A 1 110 ? -4.584 5.181 2.641 1.00 98.44 110 PHE A CA 1
ATOM 864 C C . PHE A 1 110 ? -3.488 6.141 2.170 1.00 98.44 110 PHE A C 1
ATOM 866 O O . PHE A 1 110 ? -3.404 7.276 2.639 1.00 98.44 110 PHE A O 1
ATOM 873 N N . TRP A 1 111 ? -2.710 5.722 1.170 1.00 97.88 111 TRP A N 1
ATOM 874 C CA . TRP A 1 111 ? -1.730 6.556 0.469 1.00 97.88 111 TRP A CA 1
ATOM 875 C C . TRP A 1 111 ? -2.069 6.640 -1.015 1.00 97.88 111 TRP A C 1
ATOM 877 O O . TRP A 1 111 ? -2.392 5.622 -1.626 1.00 97.88 111 TRP A O 1
ATOM 887 N N . ASP A 1 112 ? -1.963 7.832 -1.601 1.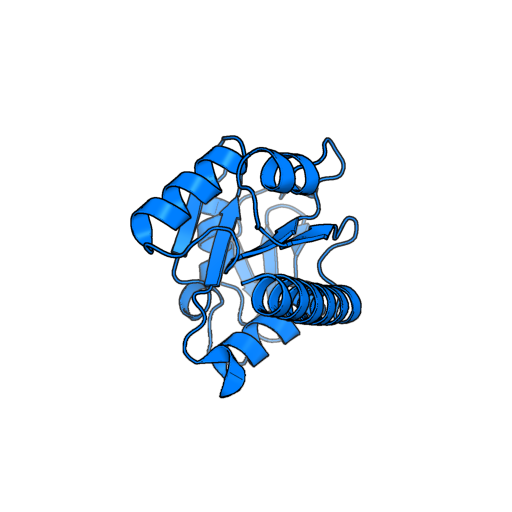00 96.94 112 ASP A N 1
ATOM 888 C CA . ASP A 1 112 ? -2.202 8.031 -3.034 1.00 96.94 112 ASP A CA 1
ATOM 889 C C . ASP A 1 112 ? -1.386 9.215 -3.590 1.00 96.94 112 ASP A C 1
ATOM 891 O O . ASP A 1 112 ? -1.233 10.255 -2.939 1.00 96.94 112 ASP A O 1
ATOM 895 N N . ASP A 1 113 ? -0.849 9.048 -4.802 1.00 92.44 113 ASP A N 1
ATOM 896 C CA . ASP A 1 113 ? 0.008 10.008 -5.511 1.00 92.44 113 ASP A CA 1
ATOM 897 C C . ASP A 1 113 ? -0.745 10.881 -6.528 1.00 92.44 113 ASP A C 1
ATOM 899 O O . ASP A 1 113 ? -0.117 11.583 -7.323 1.00 92.44 113 ASP A O 1
ATOM 903 N N . CYS A 1 114 ? -2.080 10.833 -6.569 1.00 88.38 114 CYS A N 1
ATOM 904 C CA . CYS A 1 114 ? -2.842 11.533 -7.598 1.00 88.38 114 CYS A CA 1
ATOM 905 C C . CYS A 1 114 ? -2.550 13.044 -7.618 1.00 88.38 114 CYS A C 1
ATOM 907 O O . CYS A 1 114 ? -2.895 13.788 -6.695 1.00 88.38 114 CYS A O 1
ATOM 909 N N . ASN A 1 115 ? -1.937 13.477 -8.726 1.00 80.62 115 ASN A N 1
ATOM 910 C CA . ASN A 1 115 ? -1.582 14.870 -9.015 1.00 80.62 115 ASN A CA 1
ATOM 911 C C . ASN A 1 115 ? -2.613 15.574 -9.917 1.00 80.62 115 ASN A C 1
ATOM 913 O O . ASN A 1 115 ? -2.599 16.795 -10.016 1.00 80.62 115 ASN A O 1
ATOM 917 N N . TRP A 1 116 ? -3.514 14.820 -10.555 1.00 77.94 116 TRP A N 1
ATOM 918 C CA . TRP A 1 116 ? -4.535 15.331 -11.487 1.00 77.94 116 TRP A CA 1
ATOM 919 C C . TRP A 1 116 ? -5.897 15.581 -10.819 1.00 77.94 116 TRP A C 1
ATOM 921 O O . TRP A 1 116 ? -6.839 16.045 -11.452 1.00 77.94 116 TRP A O 1
ATOM 931 N N . GLY A 1 117 ? -6.004 15.254 -9.534 1.00 84.94 117 GLY A N 1
ATOM 932 C CA . GLY A 1 117 ? -7.204 15.362 -8.719 1.00 84.94 117 GLY A CA 1
ATOM 933 C C . GLY A 1 117 ? -6.846 15.249 -7.240 1.00 84.94 117 GLY A C 1
ATOM 934 O O . GLY A 1 117 ? -5.711 15.512 -6.839 1.00 84.94 117 GLY A O 1
ATOM 935 N N . ASN A 1 118 ? -7.808 14.856 -6.405 1.00 90.25 118 ASN A N 1
ATOM 936 C CA . ASN A 1 118 ? -7.560 14.662 -4.978 1.00 90.25 118 ASN A CA 1
ATOM 937 C C . ASN A 1 118 ? -8.269 13.415 -4.445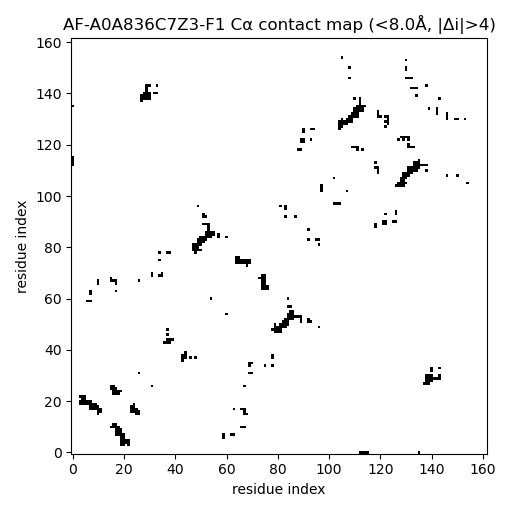 1.00 90.25 118 ASN A C 1
ATOM 939 O O . ASN A 1 118 ? -9.224 13.507 -3.679 1.00 90.25 118 ASN A O 1
ATOM 943 N N . ASN A 1 119 ? -7.759 12.253 -4.856 1.00 95.00 119 ASN A N 1
ATOM 944 C CA . ASN A 1 119 ? -8.212 10.936 -4.407 1.00 95.00 119 ASN A CA 1
ATOM 945 C C . ASN A 1 119 ? -8.284 10.833 -2.876 1.00 95.00 119 ASN A C 1
ATOM 947 O O . ASN A 1 119 ? -9.250 10.302 -2.341 1.00 95.00 119 ASN A O 1
ATOM 951 N N . CYS A 1 120 ? -7.291 11.375 -2.165 1.00 96.25 120 CYS A N 1
ATOM 952 C CA . CYS A 1 120 ? -7.284 11.414 -0.704 1.00 96.25 120 CYS A CA 1
ATOM 953 C C . CYS A 1 120 ? -8.491 12.180 -0.146 1.00 96.25 120 CYS A C 1
ATOM 955 O O . CYS A 1 120 ? -9.244 11.622 0.643 1.00 96.25 120 CYS A O 1
ATOM 957 N N . ALA A 1 121 ? -8.733 13.413 -0.602 1.00 95.38 121 ALA A N 1
ATOM 958 C CA . ALA A 1 121 ? -9.894 14.181 -0.145 1.00 95.38 121 ALA A CA 1
ATOM 959 C C . ALA A 1 121 ? -11.230 13.558 -0.579 1.00 95.38 121 ALA A C 1
ATOM 961 O O . ALA A 1 121 ? -12.227 13.688 0.128 1.00 95.38 121 ALA A O 1
ATOM 962 N N . GLU A 1 122 ? -11.274 12.890 -1.735 1.00 96.62 122 GLU A N 1
ATOM 963 C CA . GLU A 1 122 ? -12.456 12.151 -2.179 1.00 96.62 122 GLU A CA 1
ATOM 964 C C . GLU A 1 122 ? -12.787 11.008 -1.207 1.00 96.62 122 GLU A C 1
ATOM 966 O O . GLU A 1 122 ? -13.931 10.881 -0.771 1.00 96.62 122 GLU A O 1
ATOM 971 N N . VAL A 1 123 ? -11.778 10.221 -0.817 1.00 97.62 123 VAL A N 1
ATOM 972 C CA . VAL A 1 123 ? -11.920 9.138 0.166 1.00 97.62 123 VAL A CA 1
ATOM 973 C C . VAL A 1 123 ? -12.288 9.690 1.542 1.00 97.62 123 VAL A C 1
ATOM 975 O O . VAL A 1 123 ? -13.225 9.182 2.144 1.00 97.62 123 VAL A O 1
ATOM 978 N N . GLU A 1 124 ? -11.646 10.761 2.017 1.00 96.38 124 GLU A N 1
ATOM 979 C CA . GLU A 1 124 ? -11.982 11.377 3.314 1.00 96.38 124 GLU A CA 1
ATOM 980 C C . GLU A 1 124 ? -13.451 11.835 3.383 1.00 96.38 124 GLU A C 1
ATOM 982 O O . GLU A 1 124 ? -14.080 11.727 4.435 1.00 96.38 124 GLU A O 1
ATOM 987 N N . ARG A 1 125 ? -14.025 12.303 2.263 1.00 96.75 125 ARG A N 1
ATOM 988 C CA . ARG A 1 125 ? -15.441 12.706 2.176 1.00 96.75 125 ARG A CA 1
ATOM 989 C C . ARG A 1 125 ? -16.394 11.522 2.012 1.00 96.75 125 ARG A C 1
ATOM 991 O O . ARG A 1 125 ? -17.461 11.510 2.617 1.00 96.75 125 ARG A O 1
ATOM 998 N N . GLY A 1 126 ? -16.053 10.569 1.144 1.00 97.44 126 GLY A N 1
ATOM 999 C CA . GLY A 1 126 ? -16.936 9.465 0.750 1.00 97.44 126 GLY A CA 1
ATOM 1000 C C . GLY A 1 126 ? -16.863 8.230 1.650 1.00 97.44 126 GLY A C 1
ATOM 1001 O O . GLY A 1 126 ? -17.778 7.404 1.622 1.00 97.44 126 GLY A O 1
ATOM 1002 N N . CYS A 1 127 ? -15.797 8.115 2.440 1.00 97.75 127 CYS A N 1
ATOM 1003 C CA . CYS A 1 127 ? -15.508 7.024 3.366 1.00 97.75 127 CYS A CA 1
ATOM 1004 C C . CYS A 1 127 ? -15.094 7.630 4.722 1.00 97.75 127 CYS A C 1
ATOM 1006 O O . CYS A 1 127 ? -13.904 7.674 5.050 1.00 97.75 127 CYS A O 1
ATOM 1008 N N . PRO A 1 128 ? -16.058 8.158 5.501 1.00 95.44 128 PRO A N 1
ATOM 1009 C CA . PRO A 1 128 ? -15.758 8.915 6.709 1.00 95.44 128 PRO A CA 1
ATOM 1010 C C . PRO A 1 128 ? -14.961 8.074 7.701 1.00 95.44 128 PRO A C 1
ATOM 1012 O O . PRO A 1 128 ? -15.379 6.983 8.080 1.00 95.44 128 PRO A O 1
ATOM 1015 N N . GLY A 1 129 ? -13.811 8.591 8.118 1.00 95.62 129 GLY A N 1
ATOM 1016 C CA . GLY A 1 129 ? -12.940 7.924 9.077 1.00 95.62 129 GLY A CA 1
ATOM 1017 C C . GLY A 1 129 ? -11.609 7.457 8.495 1.00 95.62 129 GLY A C 1
ATOM 1018 O O . GLY A 1 129 ? -10.628 7.425 9.247 1.00 95.62 129 GLY A O 1
ATOM 1019 N N . VAL A 1 130 ? -11.540 7.188 7.184 1.00 98.31 130 VAL A N 1
ATOM 1020 C CA . VAL A 1 130 ? -10.284 6.774 6.544 1.00 98.31 130 VAL A CA 1
ATOM 1021 C C . VAL A 1 130 ? -9.241 7.864 6.745 1.00 98.31 130 VAL A C 1
ATOM 1023 O O . VAL A 1 130 ? -9.456 9.032 6.413 1.00 98.31 130 VAL A O 1
ATOM 1026 N N . VAL A 1 131 ? -8.087 7.485 7.281 1.00 98.38 131 VAL A N 1
ATOM 1027 C CA . VAL A 1 131 ? -6.948 8.394 7.373 1.00 98.38 131 VAL A CA 1
ATOM 1028 C C . VAL A 1 131 ? -6.199 8.335 6.051 1.00 98.38 131 VAL A C 1
ATOM 1030 O O . VAL A 1 131 ? -5.858 7.258 5.574 1.00 98.38 131 VAL A O 1
ATOM 1033 N N . THR A 1 132 ? -5.931 9.490 5.443 1.00 98.12 132 THR A N 1
ATOM 1034 C CA . THR A 1 132 ? -5.224 9.538 4.156 1.00 98.12 132 THR A CA 1
ATOM 1035 C C . THR A 1 132 ? -3.900 10.294 4.233 1.00 98.12 132 THR A C 1
ATOM 1037 O O . THR A 1 132 ? -3.711 11.178 5.080 1.00 98.12 132 THR A O 1
ATOM 1040 N N . MET A 1 133 ? -2.978 9.954 3.333 1.00 97.69 133 MET A N 1
ATOM 1041 C CA . MET A 1 133 ? -1.695 10.618 3.145 1.00 97.69 133 MET A CA 1
ATOM 1042 C C . MET A 1 133 ? -1.390 10.788 1.654 1.00 97.69 133 MET A C 1
ATOM 1044 O O . MET A 1 133 ? -1.267 9.814 0.916 1.00 97.69 133 MET A O 1
ATOM 1048 N N . LYS A 1 134 ? -1.205 12.035 1.212 1.00 96.94 134 LYS A N 1
ATOM 1049 C CA . LYS A 1 134 ? -0.784 12.322 -0.164 1.00 96.94 134 LYS A CA 1
ATOM 1050 C C . LYS A 1 134 ? 0.700 12.017 -0.364 1.00 96.94 134 LYS A C 1
ATOM 1052 O O . LYS A 1 134 ? 1.535 12.427 0.448 1.00 96.94 134 LYS A O 1
ATOM 1057 N N . THR A 1 135 ? 1.023 11.386 -1.486 1.00 96.19 135 THR A N 1
ATOM 1058 C CA . THR A 1 135 ? 2.393 11.016 -1.877 1.00 96.19 135 THR A CA 1
ATOM 1059 C C . THR A 1 135 ? 2.692 11.436 -3.323 1.00 96.19 135 THR A C 1
ATOM 1061 O O . THR A 1 135 ? 2.926 10.565 -4.156 1.00 96.19 135 THR A O 1
ATOM 1064 N N . PRO A 1 136 ? 2.653 12.741 -3.662 1.00 94.00 136 PRO A N 1
ATOM 1065 C CA . PRO A 1 136 ? 2.722 13.228 -5.052 1.00 94.00 136 PRO A CA 1
ATOM 1066 C C . PRO A 1 136 ? 4.004 12.828 -5.804 1.00 94.00 136 PRO A C 1
ATOM 1068 O O . PRO A 1 136 ? 3.983 12.717 -7.030 1.00 94.00 136 PRO A O 1
ATOM 1071 N N . ASP A 1 137 ? 5.080 12.560 -5.058 1.00 92.62 137 ASP A N 1
ATOM 1072 C CA . ASP A 1 137 ? 6.400 12.143 -5.552 1.00 92.62 137 ASP A CA 1
ATOM 1073 C C . ASP A 1 137 ? 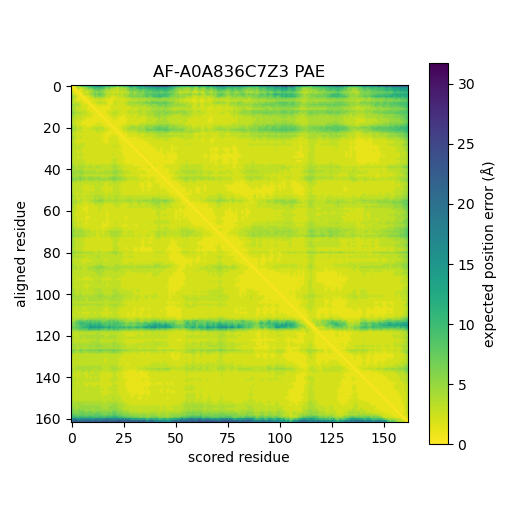6.679 10.647 -5.293 1.00 92.62 137 ASP A C 1
ATOM 1075 O O . ASP A 1 137 ? 7.823 10.188 -5.309 1.00 92.62 137 ASP A O 1
ATOM 1079 N N . GLY A 1 138 ? 5.622 9.878 -5.015 1.00 94.69 138 GLY A N 1
ATOM 1080 C CA . GLY A 1 138 ? 5.691 8.488 -4.576 1.00 94.69 138 GLY A CA 1
ATOM 1081 C C . GLY A 1 138 ? 5.858 8.321 -3.064 1.00 94.69 138 GLY A C 1
ATOM 1082 O O . GLY A 1 138 ? 6.080 9.270 -2.308 1.00 94.69 138 GLY A O 1
ATOM 1083 N N . LEU A 1 139 ? 5.693 7.083 -2.592 1.00 97.25 139 LEU A N 1
ATOM 1084 C CA . LEU A 1 139 ? 5.726 6.772 -1.163 1.00 97.25 139 LEU A CA 1
ATOM 1085 C C . LEU A 1 139 ? 7.167 6.798 -0.633 1.00 97.25 139 LEU A C 1
ATOM 1087 O O . LEU A 1 139 ? 7.949 5.873 -0.863 1.00 97.25 139 LEU A O 1
ATOM 1091 N N . THR A 1 140 ? 7.510 7.851 0.106 1.00 98.19 140 THR A N 1
ATOM 1092 C CA . THR A 1 140 ? 8.768 7.950 0.860 1.00 98.19 140 THR A CA 1
ATOM 1093 C C . THR A 1 140 ? 8.638 7.304 2.240 1.00 98.19 140 THR A C 1
ATOM 1095 O O . THR A 1 140 ? 7.529 7.103 2.742 1.00 98.19 140 THR A O 1
ATOM 1098 N N . VAL A 1 141 ? 9.772 6.983 2.873 1.00 98.31 141 VAL A N 1
ATOM 1099 C CA . VAL A 1 141 ? 9.790 6.448 4.247 1.00 98.31 141 VAL A CA 1
ATOM 1100 C C . VAL A 1 141 ? 9.148 7.444 5.217 1.00 98.31 141 VAL A C 1
ATOM 1102 O O . VAL A 1 141 ? 8.323 7.057 6.039 1.00 98.31 141 VAL A O 1
ATOM 1105 N N . ASP A 1 142 ? 9.424 8.739 5.055 1.00 98.31 142 ASP A N 1
ATOM 1106 C CA . ASP A 1 142 ? 8.822 9.781 5.890 1.00 98.31 142 ASP A CA 1
ATOM 1107 C C . ASP A 1 142 ? 7.302 9.834 5.737 1.00 98.31 142 ASP A C 1
ATOM 1109 O O . ASP A 1 142 ? 6.586 9.958 6.727 1.00 98.31 142 ASP A O 1
ATOM 1113 N N . LYS A 1 143 ? 6.777 9.698 4.512 1.00 98.25 143 LYS A N 1
ATOM 1114 C CA . LYS A 1 143 ? 5.325 9.682 4.275 1.00 98.25 143 LYS A CA 1
ATOM 1115 C C . LYS A 1 143 ? 4.651 8.429 4.822 1.00 98.25 143 LYS A C 1
ATOM 1117 O O . LYS A 1 143 ? 3.509 8.512 5.274 1.00 98.25 143 LYS A O 1
ATOM 1122 N N . TRP A 1 144 ? 5.348 7.295 4.827 1.00 98.38 144 TRP A N 1
ATOM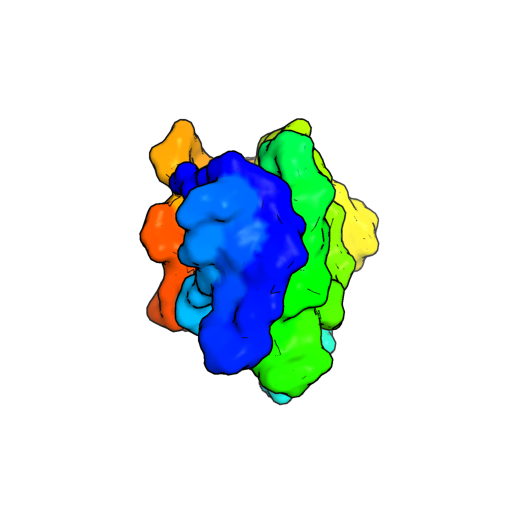 1123 C CA . TRP A 1 144 ? 4.902 6.092 5.527 1.00 98.38 144 TRP A CA 1
ATOM 1124 C C . TRP A 1 144 ? 4.785 6.344 7.040 1.00 98.38 144 TRP A C 1
ATOM 1126 O O . TRP A 1 144 ? 3.702 6.191 7.603 1.00 98.38 144 TRP A O 1
ATOM 1136 N N . ARG A 1 145 ? 5.846 6.849 7.683 1.00 98.25 145 ARG A N 1
ATOM 1137 C CA . ARG A 1 145 ? 5.861 7.161 9.127 1.00 98.25 145 ARG A CA 1
ATOM 1138 C C . ARG A 1 145 ? 4.829 8.214 9.526 1.00 98.25 145 ARG A C 1
ATOM 1140 O O . ARG A 1 145 ? 4.024 7.972 10.418 1.00 98.25 145 ARG A O 1
ATOM 1147 N N . GLN A 1 146 ? 4.789 9.343 8.816 1.00 98.38 146 GLN A N 1
ATOM 1148 C CA . GLN A 1 146 ? 3.838 10.433 9.073 1.00 98.38 146 GLN A CA 1
ATOM 1149 C C . GLN A 1 146 ? 2.384 9.948 9.047 1.00 98.38 146 GLN A C 1
ATOM 1151 O O . GLN A 1 146 ? 1.552 10.439 9.810 1.00 98.38 146 GLN A O 1
ATOM 1156 N N . ALA A 1 147 ? 2.066 9.008 8.155 1.00 98.31 147 ALA A N 1
ATOM 1157 C CA . ALA A 1 147 ? 0.730 8.449 8.029 1.00 98.31 147 ALA A CA 1
ATOM 1158 C C . ALA A 1 147 ? 0.385 7.507 9.190 1.00 98.31 147 ALA A C 1
ATOM 1160 O O . ALA A 1 147 ? -0.719 7.615 9.720 1.00 98.31 147 ALA A O 1
ATOM 1161 N N . LEU A 1 148 ? 1.326 6.661 9.629 1.00 98.50 148 LEU A N 1
ATOM 1162 C CA . LEU A 1 148 ? 1.159 5.838 10.833 1.00 98.50 148 LEU A CA 1
ATOM 1163 C C . LEU A 1 148 ? 0.925 6.707 12.076 1.00 98.50 148 LEU A C 1
ATOM 1165 O O . LEU A 1 148 ? -0.018 6.465 12.826 1.00 98.50 148 LEU A O 1
ATOM 1169 N N . ASP A 1 149 ? 1.715 7.767 12.251 1.00 98.50 149 ASP A N 1
ATOM 1170 C CA . ASP A 1 149 ? 1.558 8.683 13.383 1.00 98.50 149 ASP A CA 1
ATOM 1171 C C . ASP A 1 149 ? 0.224 9.440 13.322 1.00 98.50 149 ASP A C 1
ATOM 1173 O O . ASP A 1 149 ? -0.445 9.630 14.340 1.00 98.50 149 ASP A O 1
ATOM 1177 N N . LYS A 1 150 ? -0.184 9.881 12.121 1.00 98.38 150 LYS A N 1
ATOM 1178 C CA . LYS A 1 150 ? -1.496 10.508 11.897 1.00 98.38 150 LYS A CA 1
ATOM 1179 C C . LYS A 1 150 ? -2.611 9.537 12.283 1.00 98.38 150 LYS A C 1
ATOM 1181 O O . LYS A 1 150 ? -3.506 9.932 13.021 1.00 98.38 150 LYS A O 1
ATOM 1186 N N . TYR A 1 151 ? -2.527 8.285 11.837 1.00 98.25 151 TYR A N 1
ATOM 1187 C CA . TYR A 1 151 ? -3.506 7.249 12.149 1.00 98.25 151 TYR A CA 1
ATOM 1188 C C . TYR A 1 151 ? -3.603 6.985 13.652 1.00 98.25 151 TYR A C 1
ATOM 1190 O O . TYR A 1 151 ? -4.696 7.067 14.205 1.00 98.25 151 TYR A O 1
ATOM 1198 N N . ALA A 1 152 ? -2.471 6.784 14.331 1.00 97.75 152 ALA A N 1
ATOM 1199 C CA . ALA A 1 152 ? -2.433 6.548 15.772 1.00 97.75 152 ALA A CA 1
ATOM 1200 C C . ALA A 1 152 ? -3.043 7.712 16.573 1.00 97.75 152 ALA A C 1
ATOM 1202 O O . ALA A 1 152 ? -3.881 7.489 17.448 1.00 97.75 152 ALA A O 1
ATOM 1203 N N . ARG A 1 153 ? -2.693 8.966 16.240 1.00 98.00 153 ARG A N 1
ATOM 1204 C CA . ARG A 1 153 ? -3.283 10.153 16.889 1.00 98.00 153 ARG A CA 1
ATOM 1205 C C . ARG A 1 153 ? -4.786 10.250 16.659 1.00 98.00 153 ARG A C 1
ATOM 1207 O O . ARG A 1 153 ? -5.530 10.554 17.586 1.00 98.00 153 ARG A O 1
ATOM 1214 N N . THR A 1 154 ? -5.237 10.007 15.431 1.00 97.00 154 THR A N 1
ATOM 1215 C CA . THR A 1 154 ? -6.660 10.056 15.093 1.00 97.00 154 THR A CA 1
ATOM 1216 C C . THR A 1 154 ? -7.444 8.943 15.794 1.00 97.00 154 THR A C 1
ATOM 1218 O O . THR A 1 154 ? -8.519 9.215 16.323 1.00 97.00 154 THR A O 1
ATOM 1221 N N . ALA A 1 155 ? -6.906 7.724 15.855 1.00 95.00 155 ALA A N 1
ATOM 1222 C CA . ALA A 1 155 ? -7.515 6.609 16.577 1.00 95.00 155 ALA A CA 1
ATOM 1223 C C . ALA A 1 155 ? -7.628 6.904 18.083 1.00 95.00 155 ALA A C 1
ATOM 1225 O O . ALA A 1 155 ? -8.705 6.754 18.655 1.00 95.00 155 ALA A O 1
ATOM 1226 N N . ALA A 1 156 ? -6.560 7.417 18.705 1.00 96.12 156 ALA A N 1
ATOM 1227 C CA . ALA A 1 156 ? -6.574 7.810 20.115 1.00 96.12 156 ALA A CA 1
ATOM 1228 C C . ALA A 1 156 ? -7.605 8.916 20.403 1.00 96.12 156 ALA A C 1
ATOM 1230 O O . ALA A 1 156 ? -8.354 8.831 21.374 1.00 96.12 156 ALA A O 1
ATOM 1231 N N . ALA A 1 157 ? -7.694 9.927 19.533 1.00 95.69 157 ALA A N 1
ATOM 1232 C CA . ALA A 1 157 ? -8.675 11.000 19.677 1.00 95.69 157 ALA A CA 1
ATOM 1233 C C . ALA A 1 157 ? -10.124 10.496 19.580 1.00 95.69 157 ALA A C 1
ATOM 1235 O O . ALA A 1 157 ? -10.983 11.014 20.286 1.00 95.69 157 ALA A O 1
ATOM 1236 N N . ARG A 1 158 ? -10.404 9.500 18.727 1.00 94.12 158 ARG A N 1
ATOM 1237 C CA . ARG A 1 158 ? -11.732 8.867 18.613 1.00 94.12 158 ARG A CA 1
ATOM 1238 C C . ARG A 1 158 ? -12.076 8.053 19.856 1.00 94.12 158 ARG A C 1
ATOM 1240 O O . ARG A 1 158 ? -13.175 8.189 20.380 1.00 94.12 158 ARG A O 1
ATOM 1247 N N . ALA A 1 159 ? -11.120 7.268 20.351 1.00 92.38 159 ALA A N 1
ATOM 1248 C CA . ALA A 1 159 ? -11.300 6.467 21.558 1.00 92.38 159 ALA A CA 1
ATOM 1249 C C . ALA A 1 159 ? -11.599 7.334 22.793 1.00 92.38 159 ALA A C 1
ATOM 1251 O O . ALA A 1 159 ? -12.404 6.945 23.622 1.00 92.38 159 ALA A O 1
ATOM 1252 N N . ALA A 1 160 ? -11.009 8.531 22.892 1.00 92.00 160 ALA A N 1
ATOM 1253 C CA . ALA A 1 160 ? -11.274 9.468 23.988 1.00 92.00 160 ALA A CA 1
ATOM 1254 C C . ALA A 1 160 ? -12.645 10.178 23.913 1.00 92.00 160 ALA A C 1
ATOM 1256 O O . ALA A 1 160 ? -13.024 10.863 24.860 1.00 92.00 160 ALA A O 1
ATOM 1257 N N . GLN A 1 161 ? -13.357 10.071 22.787 1.00 82.38 161 GLN A N 1
ATOM 1258 C CA . GLN A 1 161 ? -14.684 10.668 22.565 1.00 82.38 161 GLN A CA 1
ATOM 1259 C C . GLN A 1 161 ? -15.830 9.655 22.720 1.00 82.38 161 GLN A C 1
ATOM 1261 O O . GLN A 1 161 ? -16.988 10.034 22.549 1.00 82.38 161 GLN A O 1
ATOM 1266 N N . THR A 1 162 ? -15.505 8.386 22.987 1.00 66.00 162 THR A N 1
ATOM 1267 C CA . THR A 1 162 ? -16.460 7.280 23.164 1.00 66.00 162 THR A CA 1
ATOM 1268 C C . THR A 1 162 ? -16.604 6.964 24.645 1.00 66.00 162 THR A C 1
ATOM 1270 O O . THR A 1 162 ? -17.748 6.704 25.072 1.00 66.00 162 THR A O 1
#

Foldseek 3Di:
DDDFPAAFDDADPVQQWTDGPPDIDHAAPQVLVLLVCCPPPPVNPVPAAADAEQDQPQVRVVVQQQRGASDVPHGNCNSHVYYNYHRDASLVVVVVVCVVPVDALLPAEEEDQDPPDCSPVVCCVSRPNYQYFYDVVHRHNVSSVVRVVSSVVSVVVVVVVD

Secondary structure (DSSP, 8-state):
----SS-EEEEETTTTEEEETTEEEE--HHHHHHHHHHHH-GGGTT---EEEE--S-HHHHHHHHHH-EEETTEEHHHH--EEEESSS-HHHHHHHHHHHH---GGG-EEEE--SSS-HHHHHHHHSTT-EEEE-TT---HHHHHHHHHHHHHHHHHHHTT-

Organism: NCBI:txid303371

Radius of gyration: 15.96 Å; Cα contacts (8 Å, |Δi|>4): 246; chains: 1; bounding box: 38×30×47 Å

Nearest PDB structures (foldseek):
  2wm8-assembly1_A  TM=8.845E-01  e=6.171E-08  Homo sapiens
  3slr-assembly1_A  TM=6.617E-01  e=7.122E-04  Bacteroides fragilis
  5kn4-assembly1_A  TM=4.556E-01  e=2.469E+00  Thalictrum flavum subsp. glaucum
  5kok-assembly1_B  TM=4.448E-01  e=3.017E+00  Thalictrum flavum subsp. glaucum
  5oql-assembly1_T  TM=4.775E-01  e=3.017E+00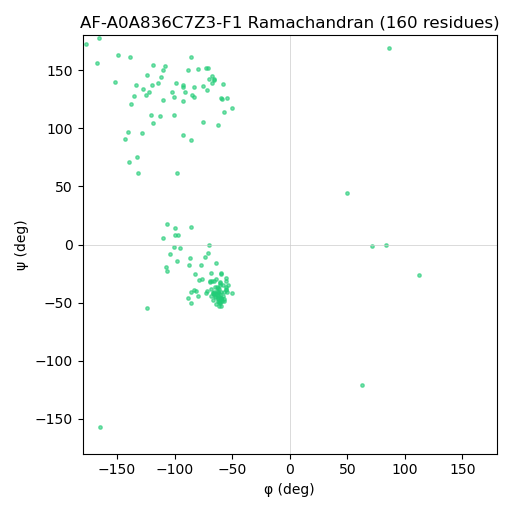  Thermochaetoides thermophila DSM 1495